Protein AF-A0A228HKC3-F1 (afdb_monomer)

pLDDT: mean 93.85, std 3.09, range [80.81, 97.38]

Structure (mmCIF, N/CA/C/O backbone):
data_AF-A0A228HKC3-F1
#
_entry.id   AF-A0A228HKC3-F1
#
loop_
_atom_site.group_PDB
_atom_site.id
_atom_site.type_symbol
_atom_site.label_atom_id
_atom_site.label_alt_id
_atom_site.label_comp_id
_atom_site.label_asym_id
_atom_site.label_entity_id
_atom_site.label_seq_id
_atom_site.pdbx_PDB_ins_code
_atom_site.Cartn_x
_atom_site.Cartn_y
_atom_site.Cartn_z
_atom_site.occupancy
_atom_site.B_iso_or_equiv
_atom_site.auth_seq_id
_atom_site.auth_comp_id
_atom_site.auth_asym_id
_atom_site.auth_atom_id
_atom_site.pdbx_PDB_model_num
ATOM 1 N N . MET A 1 1 ? -15.164 -1.366 5.930 1.00 81.38 1 MET A N 1
ATOM 2 C CA . MET A 1 1 ? -14.409 -0.995 4.718 1.00 81.38 1 MET A CA 1
ATOM 3 C C . MET A 1 1 ? -13.259 -0.114 5.154 1.00 81.38 1 MET A C 1
ATOM 5 O O . MET A 1 1 ? -13.512 0.886 5.822 1.00 81.38 1 MET A O 1
ATOM 9 N N . TYR A 1 2 ? -12.029 -0.526 4.864 1.00 90.62 2 TYR A N 1
ATOM 10 C CA . TYR A 1 2 ? -10.848 0.284 5.139 1.00 90.62 2 TYR A CA 1
ATOM 11 C C . TYR A 1 2 ? -10.618 1.254 3.981 1.00 90.62 2 TYR A C 1
ATOM 13 O O . TYR A 1 2 ? -10.889 0.924 2.828 1.00 90.62 2 TYR A O 1
ATOM 21 N N . ARG A 1 3 ? -10.130 2.457 4.281 1.00 92.56 3 ARG A N 1
ATOM 22 C CA . ARG A 1 3 ? -9.754 3.448 3.270 1.00 92.56 3 ARG A CA 1
ATOM 23 C C . ARG A 1 3 ? -8.324 3.899 3.499 1.00 92.56 3 ARG A C 1
ATOM 25 O O . ARG A 1 3 ? -8.030 4.490 4.536 1.00 92.56 3 ARG A O 1
ATOM 32 N N . LEU A 1 4 ? -7.462 3.656 2.519 1.00 94.88 4 LEU A N 1
ATOM 33 C CA . LEU A 1 4 ? -6.112 4.205 2.502 1.00 94.88 4 LEU A CA 1
ATOM 34 C C . LEU A 1 4 ? -6.161 5.708 2.207 1.00 94.88 4 LEU A C 1
ATOM 36 O O . LEU A 1 4 ? -6.878 6.150 1.309 1.00 94.88 4 LEU A O 1
ATOM 40 N N . GLN A 1 5 ? -5.400 6.494 2.960 1.00 95.31 5 GLN A N 1
ATOM 41 C CA . GLN A 1 5 ? -5.288 7.937 2.783 1.00 95.31 5 GLN A CA 1
ATOM 42 C C . GLN A 1 5 ? -3.854 8.391 3.071 1.00 95.31 5 GLN A C 1
ATOM 44 O O . GLN A 1 5 ? -3.233 7.927 4.021 1.00 95.31 5 GLN A O 1
ATOM 49 N N . TRP A 1 6 ? -3.329 9.312 2.263 1.00 95.62 6 TRP A N 1
ATOM 50 C CA . TRP A 1 6 ? -2.088 10.022 2.572 1.00 95.62 6 TRP A CA 1
ATOM 51 C C . TRP A 1 6 ? -2.372 11.219 3.484 1.00 95.62 6 TRP A C 1
ATOM 53 O O . TRP A 1 6 ? -3.285 12.004 3.214 1.00 95.62 6 TRP A O 1
ATOM 63 N N . GLU A 1 7 ? -1.578 11.391 4.538 1.00 95.56 7 GLU A N 1
ATOM 64 C CA . GLU A 1 7 ? -1.652 12.548 5.428 1.00 95.56 7 GLU A CA 1
ATOM 65 C C . GLU A 1 7 ? 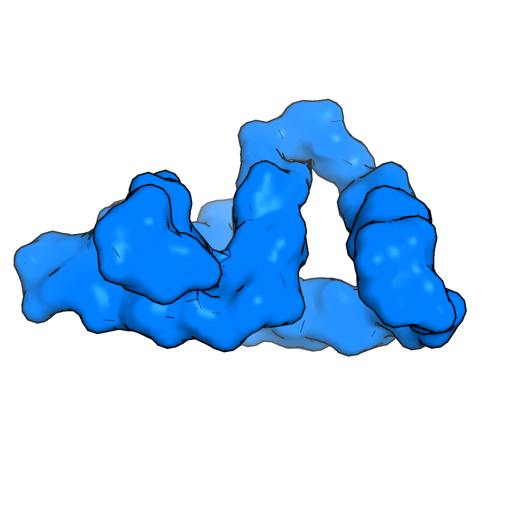-0.361 13.366 5.399 1.00 95.56 7 GLU A C 1
ATOM 67 O O . GLU A 1 7 ? 0.626 13.029 6.049 1.00 95.56 7 GLU A O 1
ATOM 72 N N . ALA A 1 8 ? -0.401 14.513 4.715 1.00 94.19 8 ALA A N 1
ATOM 73 C CA . ALA A 1 8 ? 0.746 15.417 4.593 1.00 94.19 8 ALA A CA 1
ATOM 74 C C . ALA A 1 8 ? 1.241 15.969 5.944 1.00 94.19 8 ALA A C 1
ATOM 76 O O . ALA A 1 8 ? 2.431 16.205 6.111 1.00 94.19 8 ALA A O 1
ATOM 77 N N . ALA A 1 9 ? 0.351 16.144 6.928 1.00 94.56 9 ALA A N 1
ATOM 78 C CA . ALA A 1 9 ? 0.734 16.608 8.265 1.00 94.56 9 ALA A CA 1
ATOM 79 C C . ALA A 1 9 ? 1.603 15.591 9.029 1.00 94.56 9 ALA A C 1
ATOM 81 O O . ALA A 1 9 ? 2.311 15.965 9.962 1.00 94.56 9 ALA A O 1
ATOM 82 N N . GLN A 1 10 ? 1.530 14.312 8.652 1.00 91.62 10 GLN A N 1
ATOM 83 C CA . GLN A 1 10 ? 2.249 13.213 9.293 1.00 91.62 10 GLN A CA 1
ATOM 84 C C . GLN A 1 10 ? 3.293 12.553 8.391 1.00 91.62 10 GLN A C 1
ATOM 86 O O . GLN A 1 10 ? 3.974 11.641 8.867 1.00 91.62 10 GLN A O 1
ATOM 91 N N . ASP A 1 11 ? 3.363 12.984 7.129 1.00 94.50 11 ASP A N 1
ATOM 92 C CA . ASP A 1 11 ? 4.180 12.404 6.063 1.00 94.50 11 ASP A CA 1
ATOM 93 C C . ASP A 1 11 ? 4.043 10.872 5.998 1.00 94.50 11 ASP A C 1
ATOM 95 O 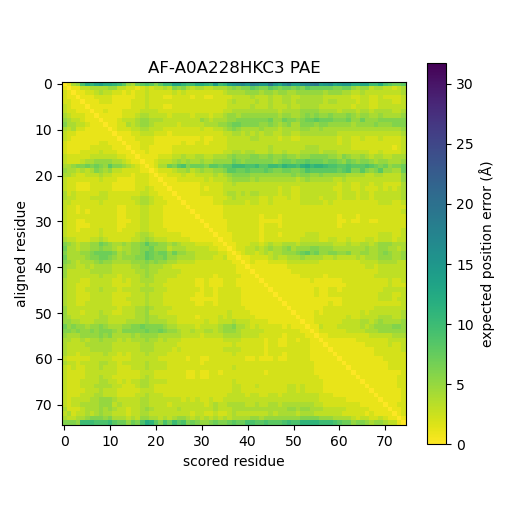O . ASP A 1 11 ? 5.018 10.122 6.016 1.00 94.50 11 ASP A O 1
ATOM 99 N N . ALA A 1 12 ? 2.797 10.386 6.052 1.00 96.31 12 ALA A N 1
ATOM 100 C CA . ALA A 1 12 ? 2.518 8.958 6.142 1.00 96.31 12 ALA A CA 1
ATOM 101 C C . ALA A 1 12 ? 1.169 8.563 5.538 1.00 96.31 12 ALA A C 1
ATOM 103 O O . ALA A 1 12 ? 0.206 9.335 5.532 1.00 96.31 12 ALA A O 1
ATOM 104 N N . TYR A 1 13 ? 1.084 7.300 5.123 1.00 97.06 13 TYR A N 1
ATOM 105 C CA . TYR A 1 13 ? -0.183 6.653 4.806 1.00 97.06 13 TYR A CA 1
ATOM 106 C C . TYR A 1 13 ? -0.895 6.172 6.075 1.00 97.06 13 TYR A C 1
ATOM 108 O O . TYR A 1 13 ? -0.285 5.601 6.986 1.00 97.06 13 TYR A O 1
ATOM 116 N N . VAL A 1 14 ? -2.211 6.355 6.104 1.00 96.31 14 VAL A N 1
ATOM 117 C CA . VAL A 1 14 ? -3.107 5.880 7.158 1.00 96.31 14 VAL A CA 1
ATOM 118 C C . VAL A 1 14 ? -4.222 5.027 6.559 1.00 96.31 14 VAL A C 1
ATOM 120 O O . VAL A 1 14 ? -4.718 5.306 5.468 1.00 96.31 14 VAL A O 1
ATOM 123 N N . LEU A 1 15 ? -4.631 3.986 7.281 1.00 95.19 15 LEU A N 1
ATOM 124 C CA . LEU A 1 15 ? -5.858 3.242 7.004 1.00 95.19 15 LEU A CA 1
ATOM 125 C C . LEU A 1 15 ? -6.952 3.719 7.949 1.00 95.19 15 LEU A C 1
ATOM 127 O O . LEU A 1 15 ? -6.837 3.561 9.164 1.00 95.19 15 LEU A O 1
ATOM 131 N N . LEU A 1 16 ? -8.017 4.274 7.383 1.00 94.44 16 LEU A N 1
ATOM 132 C CA . LEU A 1 16 ? -9.205 4.714 8.106 1.00 94.44 16 LEU A CA 1
ATOM 133 C C . LEU A 1 16 ? -10.262 3.610 8.110 1.00 94.44 16 LEU A C 1
ATOM 135 O O . LEU A 1 16 ? -10.491 2.969 7.085 1.00 94.44 16 LEU A O 1
ATOM 139 N N . TYR A 1 17 ? -10.920 3.413 9.246 1.00 91.94 17 TYR A N 1
ATOM 140 C CA . TYR A 1 17 ? -12.037 2.484 9.435 1.00 91.94 17 TYR A CA 1
ATOM 141 C C . TYR A 1 17 ? -13.012 3.064 10.479 1.00 91.94 17 TYR A C 1
ATOM 143 O O . TYR A 1 17 ? -12.662 4.041 11.143 1.00 91.94 17 TYR A O 1
ATOM 151 N N . PRO A 1 18 ? -14.249 2.548 10.612 1.00 90.19 18 PRO A N 1
ATOM 152 C CA . PRO A 1 18 ? -15.289 3.210 11.409 1.00 90.19 18 PRO A CA 1
ATOM 153 C C . PRO A 1 18 ? -14.901 3.481 12.870 1.00 90.19 18 PRO A C 1
ATOM 155 O O . PRO A 1 18 ? -15.292 4.500 13.433 1.00 90.19 18 PRO A O 1
ATOM 158 N N . GLU A 1 19 ? -14.108 2.596 13.471 1.00 91.81 19 GLU A N 1
ATOM 159 C CA . GLU A 1 19 ? -13.702 2.657 14.874 1.00 91.81 19 GLU A CA 1
ATOM 160 C C . GLU A 1 19 ? -12.359 3.378 15.101 1.00 91.81 19 GLU A C 1
ATOM 162 O O . GLU A 1 19 ? -11.960 3.559 16.253 1.00 91.81 19 GLU A O 1
ATOM 167 N N . GLY A 1 20 ? -11.647 3.809 14.048 1.00 92.31 20 GLY A N 1
ATOM 168 C CA . GLY A 1 20 ? -10.379 4.522 14.213 1.00 92.31 20 GLY A CA 1
ATOM 169 C C . GLY A 1 20 ? -9.487 4.616 12.974 1.00 92.31 20 GLY A C 1
ATOM 170 O O . GLY A 1 20 ? -9.932 4.612 11.827 1.00 92.31 20 GLY A O 1
ATOM 171 N N . MET A 1 21 ? -8.181 4.731 13.224 1.00 93.31 21 MET A N 1
ATOM 172 C CA . MET A 1 21 ? -7.158 4.781 12.182 1.00 93.31 21 MET A CA 1
ATOM 173 C C . MET A 1 21 ? -5.921 3.970 12.564 1.00 93.31 21 MET A C 1
ATOM 175 O O . MET A 1 21 ? -5.584 3.845 13.741 1.00 93.31 21 MET A O 1
ATOM 179 N N . VAL A 1 22 ? -5.228 3.431 11.563 1.00 93.12 22 VAL A N 1
ATOM 180 C CA . VAL A 1 22 ? -3.906 2.811 11.710 1.00 93.12 22 VAL A CA 1
ATOM 181 C C . VAL A 1 22 ? -2.913 3.611 10.880 1.00 93.12 22 VAL A C 1
ATOM 183 O O . VAL A 1 22 ? -3.065 3.711 9.664 1.00 93.12 22 VAL A O 1
ATOM 186 N N . LYS A 1 23 ? -1.878 4.155 11.527 1.00 95.25 23 LYS A N 1
ATOM 187 C CA . LYS A 1 23 ? -0.723 4.726 10.828 1.00 95.25 23 LYS A CA 1
ATOM 188 C C . LYS A 1 23 ? 0.159 3.593 10.320 1.00 95.25 23 LYS A C 1
ATOM 190 O O . LYS A 1 23 ? 0.579 2.738 11.100 1.00 95.25 23 LYS A O 1
ATOM 195 N N . LEU A 1 24 ? 0.430 3.586 9.022 1.00 95.69 24 LEU A N 1
ATOM 196 C CA . LEU A 1 24 ? 1.306 2.603 8.406 1.00 95.69 24 LEU A CA 1
ATOM 197 C C . LEU A 1 24 ? 2.765 3.028 8.561 1.00 95.69 24 LEU A C 1
ATOM 199 O O . LEU A 1 24 ? 3.083 4.216 8.644 1.00 95.69 24 LEU A O 1
ATOM 203 N N . ASN A 1 25 ? 3.664 2.044 8.579 1.00 94.44 25 ASN A N 1
ATOM 204 C CA . ASN A 1 25 ? 5.067 2.342 8.325 1.00 94.44 25 ASN A CA 1
ATOM 205 C C . ASN A 1 25 ? 5.250 2.701 6.831 1.00 94.44 25 ASN A C 1
ATOM 207 O O . ASN A 1 25 ? 4.372 2.380 6.020 1.00 94.44 25 ASN A O 1
ATOM 211 N N . PRO A 1 26 ? 6.366 3.351 6.453 1.00 93.12 26 PRO A N 1
ATOM 212 C CA . PRO A 1 26 ? 6.581 3.788 5.075 1.00 93.12 26 PRO A CA 1
ATOM 213 C C . PRO A 1 26 ? 6.410 2.659 4.051 1.00 93.12 26 PRO A C 1
ATOM 215 O O . PRO A 1 26 ? 5.648 2.804 3.102 1.00 93.12 26 PRO A O 1
ATOM 218 N N . SER A 1 27 ? 7.019 1.493 4.289 1.00 93.88 27 SER A N 1
ATOM 219 C CA . SER A 1 27 ? 6.955 0.355 3.363 1.00 93.88 27 SER A CA 1
ATOM 220 C C . SER A 1 27 ? 5.534 -0.171 3.151 1.00 93.88 27 SER A C 1
ATOM 222 O O . SER A 1 27 ? 5.121 -0.370 2.015 1.00 93.88 27 SER A O 1
ATOM 224 N N . ALA A 1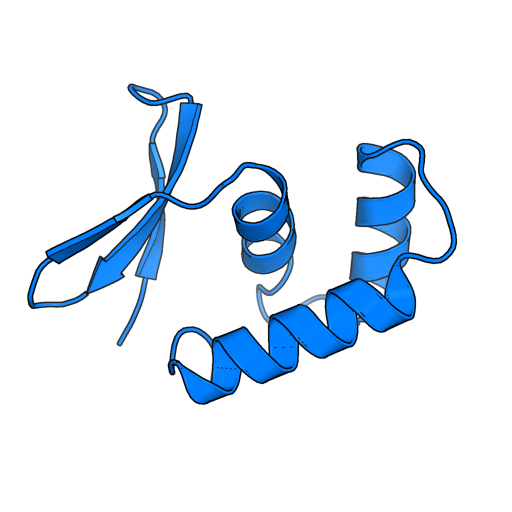 28 ? 4.757 -0.355 4.219 1.00 94.94 28 ALA A N 1
ATOM 225 C CA . ALA A 1 28 ? 3.372 -0.814 4.128 1.00 94.94 28 ALA A CA 1
ATOM 226 C C . ALA A 1 28 ? 2.484 0.200 3.395 1.00 94.94 28 ALA A C 1
ATOM 228 O O . ALA A 1 28 ? 1.630 -0.193 2.603 1.00 94.94 28 ALA A O 1
ATOM 229 N N . GLY A 1 29 ? 2.696 1.495 3.646 1.00 95.75 29 GLY A N 1
ATOM 230 C CA . GLY A 1 29 ? 2.002 2.570 2.943 1.00 95.75 29 GLY A CA 1
ATOM 231 C C . GLY A 1 29 ? 2.272 2.550 1.443 1.00 95.75 29 GLY A C 1
ATOM 232 O O . GLY A 1 29 ? 1.335 2.536 0.652 1.00 95.75 29 GLY A O 1
ATOM 233 N N . GLU A 1 30 ? 3.543 2.462 1.060 1.00 95.94 30 GLU A N 1
ATOM 234 C CA . GLU A 1 30 ? 3.969 2.408 -0.341 1.00 95.94 30 GLU A CA 1
ATOM 235 C C . GLU A 1 30 ? 3.460 1.159 -1.072 1.00 95.94 30 GLU A C 1
ATOM 237 O O . GLU A 1 30 ? 3.080 1.252 -2.240 1.00 95.94 30 GLU A O 1
ATOM 242 N N . ILE A 1 31 ? 3.415 -0.000 -0.405 1.00 95.56 31 ILE A N 1
ATOM 243 C CA . ILE A 1 31 ? 2.845 -1.217 -0.999 1.00 95.56 31 ILE A CA 1
ATOM 244 C C . ILE A 1 31 ? 1.342 -1.025 -1.242 1.00 95.56 31 ILE A C 1
ATOM 246 O O . ILE A 1 31 ? 0.877 -1.194 -2.367 1.00 95.56 31 ILE A O 1
ATOM 250 N N . LEU A 1 32 ? 0.579 -0.619 -0.220 1.00 95.12 32 LEU A N 1
ATOM 251 C CA . LEU A 1 32 ? -0.877 -0.474 -0.345 1.00 95.12 32 LEU A CA 1
ATOM 252 C C . LEU A 1 32 ? -1.281 0.640 -1.316 1.00 95.12 32 LEU A C 1
ATOM 254 O O . LEU A 1 32 ? -2.262 0.483 -2.035 1.00 95.12 32 LEU A O 1
ATOM 258 N N . ALA A 1 33 ? -0.520 1.735 -1.388 1.00 95.12 33 ALA A N 1
ATOM 259 C CA . ALA A 1 33 ? -0.772 2.831 -2.327 1.00 95.12 33 ALA A CA 1
ATOM 260 C C . ALA A 1 33 ? -0.632 2.410 -3.798 1.00 95.12 33 ALA A C 1
ATOM 262 O O . ALA A 1 33 ? -1.148 3.083 -4.693 1.00 95.12 33 ALA A O 1
ATOM 263 N N . ARG A 1 34 ? 0.064 1.297 -4.057 1.00 94.69 34 ARG A N 1
ATOM 264 C CA . ARG A 1 34 ? 0.204 0.716 -5.394 1.00 94.69 34 ARG A CA 1
ATOM 265 C C . ARG A 1 34 ? -0.871 -0.313 -5.727 1.00 94.69 34 ARG A C 1
ATOM 267 O O . ARG A 1 34 ? -1.114 -0.567 -6.901 1.00 94.69 34 ARG A O 1
ATOM 274 N N . CYS A 1 35 ? -1.550 -0.860 -4.722 1.00 92.88 35 CYS A N 1
ATOM 275 C CA . CYS A 1 35 ? -2.64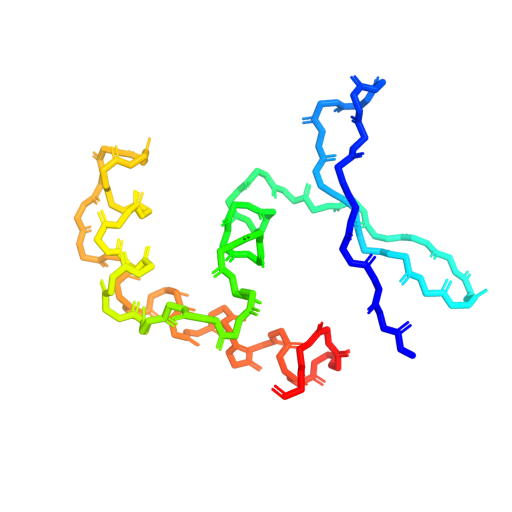6 -1.811 -4.887 1.00 92.88 35 CYS A CA 1
ATOM 276 C C . CYS A 1 35 ? -3.972 -1.104 -5.207 1.00 92.88 35 CYS A C 1
ATOM 278 O O . CYS A 1 35 ? -4.937 -1.198 -4.455 1.00 92.88 35 CYS A O 1
ATOM 280 N N . ASP A 1 36 ? -4.021 -0.391 -6.330 1.00 87.38 36 ASP A N 1
ATOM 281 C CA . ASP A 1 36 ? -5.204 0.360 -6.778 1.00 87.38 36 ASP A CA 1
ATOM 282 C C . ASP A 1 36 ? -6.154 -0.437 -7.693 1.00 87.38 36 ASP A C 1
ATOM 284 O O . ASP A 1 36 ? -7.169 0.090 -8.146 1.00 87.38 36 ASP A O 1
ATOM 288 N N . GLY A 1 37 ? -5.825 -1.701 -7.974 1.00 88.81 37 GLY A N 1
ATOM 289 C CA . GLY A 1 37 ? -6.603 -2.589 -8.842 1.00 88.81 37 GLY A CA 1
ATOM 290 C C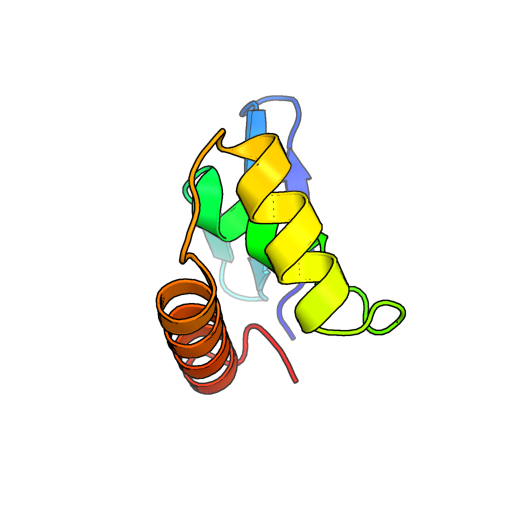 . GLY A 1 37 ? -6.370 -2.392 -10.343 1.00 88.81 37 GLY A C 1
ATOM 291 O O . GLY A 1 37 ? -7.019 -3.064 -11.140 1.00 88.81 37 GLY A O 1
ATOM 292 N N . THR A 1 38 ? -5.461 -1.499 -10.744 1.00 91.50 38 THR A N 1
ATOM 293 C CA . THR A 1 38 ? -5.156 -1.222 -12.160 1.00 91.50 38 THR A CA 1
ATOM 294 C C . THR A 1 38 ? -3.824 -1.801 -12.627 1.00 91.50 38 THR A C 1
ATOM 296 O O . THR A 1 38 ? -3.644 -2.024 -13.822 1.00 91.50 38 THR A O 1
ATOM 299 N N . ARG A 1 39 ? -2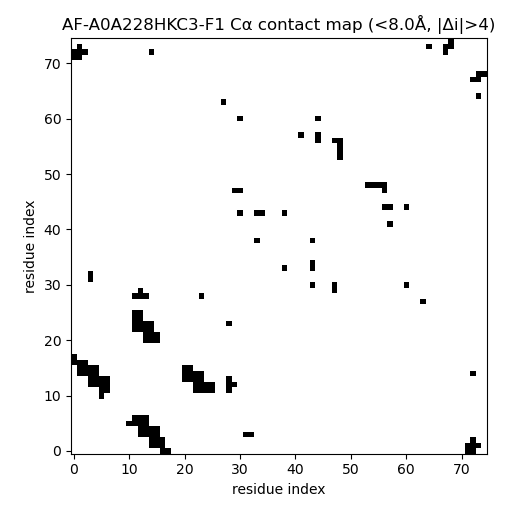.901 -2.049 -11.694 1.00 91.00 39 ARG A N 1
ATOM 300 C CA . ARG A 1 39 ? -1.549 -2.556 -11.956 1.00 91.00 39 ARG A CA 1
ATOM 301 C C . ARG A 1 39 ? -1.430 -4.036 -11.625 1.00 91.00 39 ARG A C 1
ATOM 303 O O . ARG A 1 39 ? -2.011 -4.503 -10.642 1.00 91.00 39 ARG A O 1
ATOM 310 N N . GLU A 1 40 ? -0.646 -4.756 -12.422 1.00 94.00 40 GLU A N 1
ATOM 311 C CA . GLU A 1 40 ? -0.284 -6.135 -12.108 1.00 94.00 40 GLU A CA 1
ATOM 312 C C . GLU A 1 40 ? 0.706 -6.180 -10.941 1.00 94.00 40 GLU A C 1
ATOM 314 O O . GLU A 1 40 ? 1.466 -5.242 -10.688 1.00 94.00 40 GLU A O 1
ATOM 319 N N . LEU A 1 41 ? 0.698 -7.286 -10.198 1.00 93.19 41 LEU A N 1
ATOM 320 C CA . LEU A 1 41 ? 1.520 -7.408 -8.998 1.00 93.19 41 LEU A CA 1
ATOM 321 C C . LEU A 1 41 ? 3.023 -7.368 -9.308 1.00 93.19 41 LEU A C 1
ATOM 323 O O . LEU A 1 41 ? 3.784 -6.788 -8.536 1.00 93.19 41 LEU A O 1
ATOM 327 N N . ASP A 1 42 ? 3.442 -7.914 -10.447 1.00 95.12 42 ASP A N 1
ATOM 328 C CA . ASP A 1 42 ? 4.845 -7.893 -10.867 1.00 95.12 42 ASP A CA 1
ATOM 329 C C . ASP A 1 42 ? 5.327 -6.462 -11.173 1.00 95.12 42 ASP A C 1
ATOM 331 O O . ASP A 1 42 ? 6.448 -6.098 -10.804 1.00 95.12 42 ASP A O 1
ATOM 335 N N . ASP A 1 43 ? 4.464 -5.607 -11.737 1.00 96.12 43 ASP A N 1
ATOM 336 C CA . ASP A 1 43 ? 4.765 -4.183 -11.940 1.00 96.12 43 ASP A CA 1
ATOM 337 C C . ASP A 1 43 ? 4.918 -3.452 -10.603 1.00 96.12 43 ASP A C 1
ATOM 339 O O . ASP A 1 43 ? 5.864 -2.682 -10.407 1.00 96.12 43 ASP A O 1
ATOM 343 N N . ILE A 1 44 ? 4.017 -3.729 -9.653 1.00 95.69 44 ILE A N 1
ATOM 344 C CA . ILE A 1 44 ? 4.073 -3.168 -8.298 1.00 95.69 44 ILE A CA 1
ATOM 345 C C . ILE A 1 44 ? 5.384 -3.569 -7.612 1.00 95.69 44 ILE A C 1
ATOM 347 O O . ILE A 1 44 ? 6.054 -2.711 -7.035 1.00 95.69 44 ILE A O 1
ATOM 351 N N . ILE A 1 45 ? 5.775 -4.844 -7.690 1.00 96.56 45 ILE A N 1
ATOM 352 C CA . ILE A 1 45 ? 7.038 -5.335 -7.123 1.00 96.56 45 ILE A CA 1
ATOM 353 C C . ILE A 1 45 ? 8.218 -4.594 -7.761 1.00 96.56 45 ILE A C 1
ATOM 355 O O . ILE A 1 45 ? 9.036 -4.033 -7.035 1.00 96.56 45 ILE A O 1
ATOM 359 N N . GLY A 1 46 ? 8.272 -4.494 -9.092 1.00 97.00 46 GLY A N 1
ATOM 360 C CA . GLY A 1 46 ? 9.353 -3.787 -9.785 1.00 97.00 46 GLY A CA 1
ATOM 361 C C . GLY A 1 46 ? 9.428 -2.290 -9.452 1.00 97.00 46 GLY A C 1
ATOM 362 O O . GLY A 1 46 ? 10.513 -1.709 -9.372 1.00 97.00 46 GLY A O 1
ATOM 363 N N . GLU A 1 47 ? 8.293 -1.627 -9.222 1.00 95.75 47 GLU A N 1
ATOM 364 C CA . GLU A 1 47 ? 8.263 -0.253 -8.712 1.00 95.75 47 GLU A CA 1
ATOM 365 C C . GLU A 1 47 ? 8.817 -0.139 -7.290 1.00 95.75 47 GLU A C 1
ATOM 367 O O . GLU A 1 47 ? 9.599 0.775 -7.023 1.00 95.75 47 GLU A O 1
ATOM 372 N N . LEU A 1 48 ? 8.432 -1.049 -6.394 1.00 96.69 48 LEU A N 1
ATOM 373 C CA . LEU A 1 48 ? 8.888 -1.058 -5.003 1.00 96.69 48 LEU A CA 1
ATOM 374 C C . LEU A 1 48 ? 10.388 -1.338 -4.911 1.00 96.69 48 LEU A C 1
ATOM 376 O O . LEU A 1 48 ? 11.088 -0.666 -4.159 1.00 96.69 48 LEU A O 1
ATOM 380 N N . GLU A 1 49 ? 10.898 -2.272 -5.711 1.00 97.38 49 GLU A N 1
ATOM 381 C CA . GLU A 1 49 ? 12.327 -2.579 -5.769 1.00 97.38 49 GLU A CA 1
ATOM 382 C C . GLU A 1 49 ? 13.154 -1.360 -6.193 1.00 97.38 49 GLU A C 1
ATOM 384 O O . GLU A 1 49 ? 14.169 -1.029 -5.574 1.00 97.38 49 GLU A O 1
ATOM 389 N N . ARG A 1 50 ? 12.676 -0.620 -7.202 1.00 96.94 50 ARG A N 1
ATOM 390 C CA . ARG A 1 50 ? 13.296 0.645 -7.621 1.00 96.94 50 ARG A CA 1
ATOM 391 C C . ARG A 1 50 ? 13.190 1.724 -6.548 1.00 96.94 50 ARG A C 1
ATOM 393 O O . ARG A 1 50 ? 14.168 2.429 -6.314 1.00 96.94 50 ARG A O 1
ATOM 400 N N . LEU A 1 51 ? 12.029 1.857 -5.907 1.00 95.56 51 LEU A N 1
ATOM 401 C CA . LEU A 1 51 ? 11.784 2.866 -4.877 1.00 95.56 51 LEU A CA 1
ATOM 402 C C . LEU A 1 51 ? 12.688 2.662 -3.655 1.00 95.56 51 LEU A C 1
ATOM 404 O O . LEU A 1 51 ? 13.247 3.625 -3.136 1.00 95.56 51 LEU A O 1
ATOM 408 N N . PHE A 1 52 ? 12.839 1.417 -3.207 1.00 93.94 52 PHE A N 1
ATOM 409 C CA . PHE A 1 52 ? 13.627 1.075 -2.024 1.00 93.94 52 PHE A CA 1
ATOM 410 C C . PHE A 1 52 ? 15.091 0.751 -2.331 1.00 93.94 52 PHE A C 1
ATOM 412 O O . PHE A 1 52 ? 15.847 0.468 -1.406 1.00 93.94 52 PHE A O 1
ATOM 419 N N . MET A 1 53 ? 15.503 0.808 -3.604 1.00 96.38 53 MET A N 1
ATOM 420 C CA . MET A 1 53 ? 16.837 0.401 -4.061 1.00 96.38 53 MET A CA 1
ATOM 421 C C . MET A 1 53 ? 17.216 -1.007 -3.565 1.00 96.38 53 MET A C 1
ATOM 423 O O . MET A 1 53 ? 18.356 -1.258 -3.173 1.00 96.38 53 MET A O 1
ATOM 427 N N . GLN A 1 54 ? 16.243 -1.918 -3.565 1.00 95.12 54 GLN A N 1
ATOM 428 C CA . GLN A 1 54 ? 16.365 -3.273 -3.035 1.00 95.12 54 GLN A CA 1
ATOM 429 C C . GLN A 1 54 ? 15.771 -4.265 -4.029 1.00 95.12 54 GLN A C 1
ATOM 431 O O . GLN A 1 54 ? 14.752 -3.982 -4.640 1.00 95.12 54 GLN A O 1
ATOM 436 N N . SER A 1 55 ? 16.400 -5.423 -4.190 1.00 95.19 55 SER A N 1
ATOM 437 C CA . SER A 1 55 ? 15.905 -6.508 -5.045 1.00 95.19 55 SER A CA 1
ATOM 438 C C . SER A 1 55 ? 15.332 -7.655 -4.217 1.00 95.19 55 SER A C 1
ATOM 440 O O . SER A 1 55 ? 15.565 -7.724 -3.010 1.00 95.19 55 SER A O 1
ATOM 442 N N . ASP A 1 56 ? 14.646 -8.572 -4.895 1.00 95.12 56 ASP A N 1
ATOM 443 C CA . ASP A 1 56 ? 14.059 -9.789 -4.329 1.00 95.12 56 ASP A CA 1
ATOM 444 C C . ASP A 1 56 ? 12.951 -9.496 -3.302 1.00 95.12 56 ASP A C 1
ATOM 446 O O . ASP A 1 56 ? 12.776 -10.192 -2.304 1.00 95.12 56 ASP A O 1
ATOM 450 N N . LEU A 1 57 ? 12.169 -8.436 -3.553 1.00 96.12 57 LEU A N 1
ATOM 451 C CA . LEU A 1 57 ? 11.060 -8.040 -2.675 1.00 96.12 57 LEU A CA 1
ATOM 452 C C . LEU A 1 57 ? 9.790 -8.862 -2.892 1.00 96.12 57 LEU A C 1
ATOM 454 O O . LEU A 1 57 ? 8.863 -8.765 -2.086 1.00 96.12 57 LEU A O 1
ATOM 458 N N . ALA A 1 58 ? 9.728 -9.671 -3.952 1.00 96.12 58 ALA A N 1
ATOM 459 C CA . ALA A 1 58 ? 8.521 -10.387 -4.347 1.00 96.12 58 ALA A CA 1
ATOM 460 C C . ALA A 1 58 ? 7.905 -11.161 -3.174 1.00 96.12 58 ALA A C 1
ATOM 462 O O . ALA A 1 58 ? 6.751 -10.931 -2.814 1.00 96.12 58 ALA A O 1
ATOM 463 N N . THR A 1 59 ? 8.686 -12.025 -2.520 1.00 96.38 59 THR A N 1
ATOM 464 C CA . THR A 1 59 ? 8.198 -12.870 -1.418 1.00 96.38 59 THR A CA 1
ATOM 465 C C . THR A 1 59 ? 7.648 -12.049 -0.249 1.00 96.38 59 THR A C 1
ATOM 467 O O . THR A 1 59 ? 6.613 -12.403 0.322 1.00 96.38 59 THR A O 1
A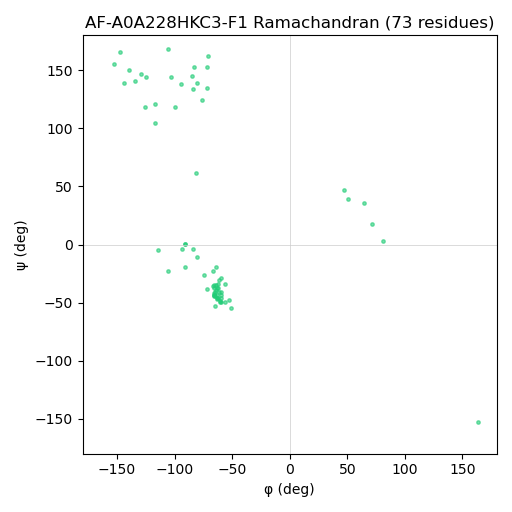TOM 470 N N . ASP A 1 60 ? 8.310 -10.950 0.109 1.00 95.44 60 ASP A N 1
ATOM 471 C CA . ASP A 1 60 ? 7.887 -10.100 1.222 1.00 95.44 60 ASP A CA 1
ATOM 472 C C . ASP A 1 60 ? 6.624 -9.306 0.882 1.00 95.44 60 ASP A C 1
ATOM 474 O O . ASP A 1 60 ? 5.719 -9.205 1.714 1.00 95.44 60 ASP A O 1
ATOM 478 N N . VAL A 1 61 ? 6.512 -8.822 -0.358 1.00 95.88 61 VAL A N 1
ATOM 479 C CA . VAL A 1 61 ? 5.298 -8.170 -0.863 1.00 95.88 61 VAL A CA 1
ATOM 480 C C . VAL A 1 61 ? 4.130 -9.157 -0.869 1.00 95.88 61 VAL A C 1
ATOM 482 O O . VAL A 1 61 ? 3.071 -8.835 -0.334 1.00 95.88 61 VAL A O 1
ATOM 485 N N . TYR A 1 62 ? 4.317 -10.384 -1.370 1.00 95.69 62 TYR A N 1
ATOM 486 C CA . TYR A 1 62 ? 3.285 -11.428 -1.340 1.00 95.69 62 TYR A CA 1
ATOM 487 C C . TYR A 1 62 ? 2.788 -11.704 0.084 1.00 95.69 62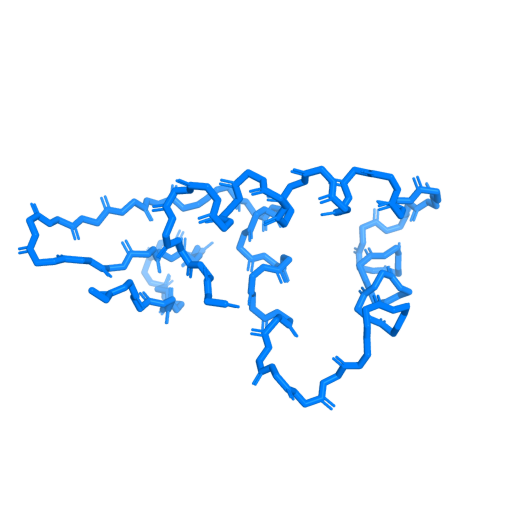 TYR A C 1
ATOM 489 O O . TYR A 1 62 ? 1.582 -11.683 0.334 1.00 95.69 62 TYR A O 1
ATOM 497 N N . ARG A 1 63 ? 3.708 -11.914 1.035 1.00 96.06 63 ARG A N 1
ATOM 498 C CA . ARG A 1 63 ? 3.366 -12.152 2.449 1.00 96.06 63 ARG A CA 1
ATOM 499 C C . ARG A 1 63 ? 2.633 -10.970 3.070 1.00 96.06 63 ARG A C 1
ATOM 501 O O . ARG A 1 63 ? 1.680 -11.158 3.823 1.00 96.06 63 ARG A O 1
ATOM 508 N N . PHE A 1 64 ? 3.068 -9.752 2.763 1.00 95.81 64 PHE A N 1
ATOM 509 C CA . PHE A 1 64 ? 2.409 -8.551 3.253 1.00 95.81 64 PHE A CA 1
ATOM 510 C C . PHE A 1 64 ? 0.976 -8.436 2.722 1.00 95.81 64 PHE A C 1
ATOM 512 O O . PHE A 1 64 ? 0.066 -8.169 3.504 1.00 95.81 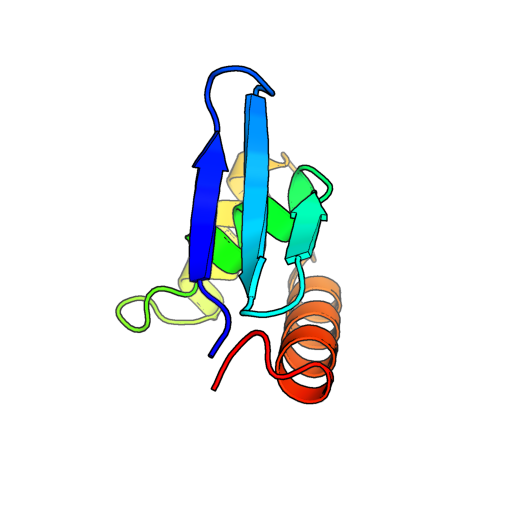64 PHE A O 1
ATOM 519 N N . LEU A 1 65 ? 0.759 -8.664 1.423 1.00 94.62 65 LEU A N 1
ATOM 520 C CA . LEU A 1 65 ? -0.571 -8.583 0.816 1.00 94.62 65 LEU A CA 1
ATOM 521 C C . LEU A 1 65 ? -1.517 -9.659 1.350 1.00 94.62 65 LEU A C 1
ATOM 523 O O . LEU A 1 65 ? -2.687 -9.368 1.587 1.00 94.62 65 LEU A O 1
ATOM 527 N N . ASP A 1 66 ? -1.020 -10.871 1.594 1.00 95.12 66 ASP A N 1
ATOM 528 C CA . ASP A 1 66 ? -1.799 -11.925 2.246 1.00 95.12 66 ASP A CA 1
ATOM 529 C C . ASP A 1 66 ? -2.243 -11.501 3.655 1.00 95.12 66 ASP A C 1
ATOM 531 O O . ASP A 1 66 ? -3.430 -11.513 3.984 1.00 95.12 66 ASP A O 1
ATOM 535 N N . HIS A 1 67 ? -1.316 -10.979 4.463 1.00 94.81 67 HIS A N 1
ATOM 536 C CA . HIS A 1 67 ? -1.644 -10.438 5.782 1.00 94.81 67 HIS A CA 1
ATOM 537 C C . HIS A 1 67 ? -2.608 -9.243 5.721 1.00 94.81 67 HIS A C 1
ATOM 539 O O . HIS A 1 67 ? -3.474 -9.112 6.588 1.00 94.81 67 HIS A O 1
ATOM 545 N N . ALA A 1 68 ? -2.474 -8.365 4.726 1.00 93.69 68 ALA A N 1
ATOM 546 C CA . ALA A 1 68 ? -3.369 -7.229 4.534 1.00 93.69 68 ALA A CA 1
ATOM 547 C C . ALA A 1 68 ? -4.799 -7.694 4.207 1.00 93.69 68 ALA A C 1
ATOM 549 O O . ALA A 1 68 ? -5.750 -7.173 4.792 1.00 93.69 68 ALA A O 1
ATOM 550 N N . ARG A 1 69 ? -4.958 -8.725 3.365 1.00 92.31 69 ARG A N 1
ATOM 551 C CA . ARG A 1 69 ? -6.258 -9.357 3.078 1.00 92.31 69 ARG A CA 1
ATOM 552 C C . ARG A 1 69 ? -6.856 -10.041 4.301 1.00 92.31 69 ARG A C 1
ATOM 554 O O . ARG A 1 69 ? -8.022 -9.827 4.606 1.00 92.31 69 ARG A O 1
ATOM 561 N N . LEU A 1 70 ? -6.057 -10.787 5.069 1.00 92.88 70 LEU A N 1
ATOM 562 C CA . LEU A 1 70 ? -6.517 -11.419 6.316 1.00 92.88 70 LEU A CA 1
ATOM 563 C C . LEU A 1 70 ? -7.021 -10.398 7.348 1.00 92.88 70 LEU A C 1
ATOM 565 O O . LEU A 1 70 ? -7.895 -10.705 8.155 1.00 92.88 70 LEU A O 1
ATOM 569 N N . ARG A 1 71 ? -6.484 -9.174 7.321 1.00 89.81 71 ARG A N 1
ATOM 570 C CA . ARG A 1 71 ? -6.948 -8.050 8.148 1.00 89.81 71 ARG A CA 1
ATOM 571 C C . ARG A 1 71 ? -8.134 -7.288 7.546 1.00 89.81 71 ARG A C 1
ATOM 573 O O . ARG A 1 71 ? -8.626 -6.359 8.181 1.00 89.81 71 ARG A O 1
ATOM 580 N N . GLY A 1 72 ? -8.570 -7.644 6.339 1.00 89.94 72 GLY A N 1
ATOM 581 C CA . GLY A 1 72 ? -9.630 -6.965 5.595 1.00 89.94 72 GLY A CA 1
ATOM 582 C C . GLY A 1 72 ? -9.232 -5.591 5.053 1.00 89.94 72 GLY A C 1
ATOM 583 O O . GLY A 1 72 ? -10.106 -4.787 4.750 1.00 89.94 72 GLY A O 1
ATOM 584 N N . TRP A 1 73 ? -7.933 -5.279 4.975 1.00 91.19 73 TRP A N 1
ATOM 585 C CA . TRP A 1 73 ? -7.444 -3.999 4.442 1.00 91.19 73 TRP A CA 1
ATOM 586 C C . TRP A 1 73 ? -7.549 -3.922 2.919 1.00 91.19 73 TRP A C 1
ATOM 588 O O . TRP A 1 73 ? -7.616 -2.826 2.367 1.00 91.19 73 TRP A O 1
ATOM 598 N N . LEU A 1 74 ? -7.523 -5.085 2.274 1.00 86.62 74 LEU A N 1
ATOM 599 C CA . LEU A 1 74 ? -7.664 -5.297 0.842 1.00 86.62 74 LEU A CA 1
ATOM 600 C C . LEU A 1 74 ? -8.737 -6.365 0.622 1.00 86.62 74 LEU A C 1
ATOM 602 O O . LEU A 1 74 ? -8.840 -7.288 1.435 1.00 86.62 74 LEU A O 1
ATOM 606 N N . ASP A 1 75 ? -9.471 -6.233 -0.479 1.00 80.81 75 ASP A N 1
ATOM 607 C CA . ASP A 1 75 ? -10.474 -7.195 -0.952 1.00 80.81 75 ASP A CA 1
ATOM 608 C C . ASP A 1 75 ? -9.900 -8.145 -2.025 1.00 80.81 75 ASP A C 1
ATOM 610 O O . ASP A 1 75 ? -8.905 -7.780 -2.704 1.00 80.81 75 ASP A O 1
#

Nearest PDB structures (foldseek):
  5sxy-assembly1_A  TM=7.236E-01  e=3.949E-03  Methylorubrum extorquens AM1
  3g2b-assembly1_A-2  TM=6.511E-01  e=2.068E-03  Xanthomonas campestris pv. campestris
  5v1u-assembly2_B  TM=7.522E-01  e=1.217E-01  Thermobaculum terrenum ATCC BAA-798
  2fn1-assembly1_A  TM=5.740E-01  e=1.333E+00  Yersinia enterocolitica
  5xep-assembly2_E  TM=5.952E-01  e=5.187E+00  Mus musculus

Radius of gyration: 12.39 Å; Cα contacts (8 Å, |Δi|>4): 78; chains: 1; bounding box: 32×30×27 Å

Sequence (75 aa):
MYRLQWEAAQDAYVLLYPEGMVKLNPSAGEILARCDGTRELDDIIGELERLFMQSDLATDVYRFLDHARLRGWLD

Foldseek 3Di:
DWDWDQDPVVRFIWIDDPVGIDTDDRLLNLLVVPPPVPDDPVVSQVVSCVVVVHPPCSVVSVVSVVVCVVVVVDD

Secondary structure (DSSP, 8-state):
--EEEEETTTTEEEEEETTEEEEPPHHHHHHHHH-SSSS-HHHHHHHHHHHHT-S--HHHHHHHHHHHHHTTS--

Solvent-accessible surface area (backbone atoms only — not comparable to full-atom values): 4545 Å² total; per-residue (Å²): 121,54,41,82,44,79,36,82,94,72,75,38,31,32,38,38,40,98,93,50,73,45,80,44,56,72,67,61,27,59,53,55,73,54,68,73,82,81,64,56,69,69,59,48,41,56,50,50,25,62,72,68,76,44,79,85,50,56,68,59,51,52,54,48,52,53,54,34,38,78,70,53,64,45,134

Mean predicted aligned error: 2.94 Å